Protein AF-A0A318KYF6-F1 (afdb_monomer_lite)

Organism: NCBI:txid1054498

Radius of gyration: 16.8 Å; chains: 1; bounding box: 59×38×25 Å

Secondary s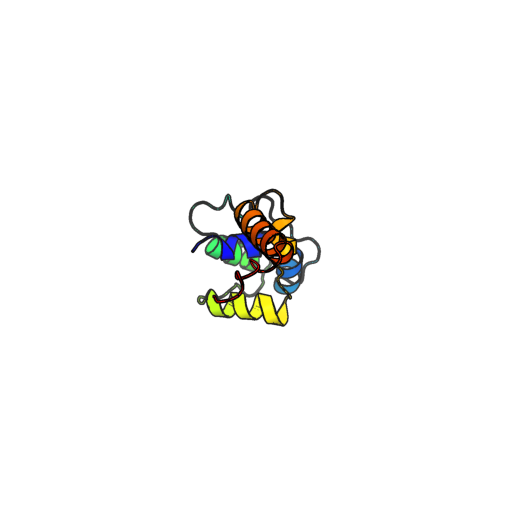tructure (DSSP, 8-state):
--HHHHHHHH-HHHHHHHHT-S----S-SS---S-HHHHHHHHHHHTTPPP--S-HHHHHHHHHHTS---HHHHTTSTT-HHHHHHHHHHHHHHHSPPP-PPPP-

Sequence (105 aa):
MKALEAWFLADSQAMNAWLKIDDFHEPQPEATPDKPWERLKQIASEHGKRGPGASKVAFTQKLLKHWGFSIARAAQHAACPSAKELADYFRAAALTPPPSLPPPP

pLDDT: mean 79.88, std 9.74, range [47.72, 89.69]

Foldseek 3Di:
DQLLLLLCLLQQQLVCQQLVHDDRHDLASPPPPPHSLVVQQVVCVVSVHDGCDPDPVVSSVCSCPPSVRDLVSSLVRPNRVVSVVVVVVVVVVVVDDPPPDDDDD

Structure (mmCIF, N/CA/C/O backbone):
data_AF-A0A318KYF6-F1
#
_entry.id   AF-A0A318KYF6-F1
#
loop_
_atom_site.group_PDB
_atom_site.id
_atom_site.type_symbol
_atom_site.label_atom_id
_atom_site.label_alt_id
_atom_site.label_comp_id
_atom_site.label_asym_id
_atom_site.label_entity_id
_atom_site.label_seq_id
_atom_site.pdbx_PDB_ins_code
_atom_site.Cartn_x
_atom_site.Cartn_y
_atom_site.Cartn_z
_atom_site.occupancy
_atom_site.B_iso_or_equiv
_atom_site.auth_seq_id
_atom_site.auth_comp_id
_atom_site.auth_asym_id
_atom_site.auth_atom_id
_atom_site.pdbx_PDB_model_num
ATOM 1 N N . MET A 1 1 ? 12.482 9.176 -1.958 1.00 47.72 1 MET A N 1
ATOM 2 C CA . MET A 1 1 ? 11.620 7.973 -1.994 1.00 47.72 1 MET A CA 1
ATOM 3 C C . MET A 1 1 ? 10.216 8.383 -2.418 1.00 47.72 1 MET A C 1
ATOM 5 O O . MET A 1 1 ? 9.563 9.058 -1.638 1.00 47.72 1 MET A O 1
ATOM 9 N N . LYS A 1 2 ? 9.793 8.041 -3.643 1.00 62.09 2 LYS A N 1
ATOM 10 C CA . LYS A 1 2 ? 8.404 8.200 -4.135 1.00 62.09 2 LYS A CA 1
ATOM 11 C C . LYS A 1 2 ? 7.717 6.844 -4.399 1.00 62.09 2 LYS A C 1
ATOM 13 O O . LYS A 1 2 ? 6.497 6.764 -4.396 1.00 62.09 2 LYS A O 1
ATOM 18 N N . ALA A 1 3 ? 8.510 5.781 -4.567 1.00 70.88 3 ALA A N 1
ATOM 19 C CA . ALA A 1 3 ? 8.045 4.445 -4.940 1.00 70.88 3 ALA A CA 1
ATOM 20 C C . ALA A 1 3 ? 7.075 3.829 -3.920 1.00 70.88 3 ALA A C 1
ATOM 22 O O . ALA A 1 3 ? 6.052 3.285 -4.304 1.00 70.88 3 ALA A O 1
ATOM 23 N N . LEU A 1 4 ? 7.338 3.994 -2.620 1.00 78.19 4 LEU A N 1
ATOM 24 C CA . LEU A 1 4 ? 6.519 3.397 -1.561 1.00 78.19 4 LEU A CA 1
ATOM 25 C C . LEU A 1 4 ? 5.042 3.833 -1.619 1.00 78.19 4 LEU A C 1
ATOM 27 O O . LEU A 1 4 ? 4.145 3.040 -1.369 1.00 78.19 4 LEU A O 1
ATOM 31 N N . GLU A 1 5 ? 4.789 5.091 -1.973 1.00 82.50 5 GLU A N 1
ATOM 32 C CA . GLU A 1 5 ? 3.436 5.651 -2.053 1.00 82.50 5 GLU A CA 1
ATOM 33 C C . GLU A 1 5 ? 2.686 5.122 -3.278 1.00 82.50 5 GLU A C 1
ATOM 35 O O . GLU A 1 5 ? 1.500 4.815 -3.186 1.00 82.50 5 GLU A O 1
ATOM 40 N N . ALA A 1 6 ? 3.395 4.963 -4.399 1.00 83.38 6 ALA A N 1
ATOM 41 C CA . ALA A 1 6 ? 2.866 4.298 -5.583 1.00 83.38 6 ALA A CA 1
ATOM 42 C C . ALA A 1 6 ? 2.547 2.824 -5.288 1.00 83.38 6 ALA A C 1
ATOM 44 O O . ALA A 1 6 ? 1.503 2.329 -5.699 1.00 83.38 6 ALA A O 1
ATOM 45 N N . TRP A 1 7 ? 3.373 2.134 -4.495 1.00 86.25 7 TRP A N 1
ATOM 46 C CA . TRP A 1 7 ? 3.089 0.748 -4.112 1.00 86.25 7 TRP A CA 1
ATOM 47 C C . TRP A 1 7 ? 1.790 0.623 -3.317 1.00 86.25 7 TRP A C 1
ATOM 49 O O . TRP A 1 7 ? 1.079 -0.363 -3.478 1.00 86.25 7 TRP A O 1
ATOM 59 N N . PHE A 1 8 ? 1.443 1.619 -2.496 1.00 84.81 8 PHE A N 1
ATOM 60 C CA . PHE A 1 8 ? 0.162 1.624 -1.784 1.00 84.81 8 PHE A CA 1
ATOM 61 C C . PHE A 1 8 ? -1.019 1.702 -2.740 1.00 84.81 8 PHE A C 1
ATOM 63 O O . PHE A 1 8 ? -1.980 0.965 -2.558 1.00 84.81 8 PHE A O 1
ATOM 70 N N . LEU A 1 9 ? -0.927 2.558 -3.759 1.00 85.06 9 LEU A N 1
ATOM 71 C CA . LEU A 1 9 ? -1.944 2.676 -4.803 1.00 85.06 9 LEU A CA 1
ATOM 72 C C . LEU A 1 9 ? -2.061 1.390 -5.635 1.00 85.06 9 LEU A C 1
ATOM 74 O O . LEU A 1 9 ? -3.155 1.035 -6.056 1.00 85.06 9 LEU A O 1
ATOM 78 N N . ALA A 1 10 ? -0.950 0.676 -5.827 1.00 87.31 10 ALA A N 1
ATOM 79 C CA . ALA A 1 10 ? -0.906 -0.586 -6.560 1.00 87.31 10 ALA A CA 1
ATOM 80 C C . ALA A 1 10 ? -1.495 -1.784 -5.789 1.00 87.31 10 ALA A C 1
ATOM 82 O O . ALA A 1 10 ? -1.866 -2.784 -6.402 1.00 87.31 10 ALA A O 1
ATOM 83 N N . ASP A 1 11 ? -1.567 -1.726 -4.455 1.00 88.44 11 ASP A N 1
ATOM 84 C CA . ASP A 1 11 ? -2.171 -2.782 -3.634 1.00 88.44 11 ASP A CA 1
ATOM 85 C C . ASP A 1 11 ? -3.662 -2.495 -3.413 1.00 88.44 11 ASP A C 1
ATOM 87 O O . ASP A 1 11 ? -4.077 -1.954 -2.381 1.00 88.44 11 ASP A O 1
ATOM 91 N N . SER A 1 12 ? -4.478 -2.904 -4.389 1.00 87.06 12 SER A N 1
ATOM 92 C CA . SER A 1 12 ? -5.941 -2.811 -4.326 1.00 87.06 12 SER A CA 1
ATOM 93 C C . SER A 1 12 ? -6.526 -3.398 -3.045 1.00 87.06 12 SER A C 1
ATOM 95 O O . SER A 1 12 ? -7.465 -2.834 -2.499 1.00 87.06 12 SER A O 1
ATOM 97 N N . GLN A 1 13 ? -5.959 -4.482 -2.501 1.00 87.62 13 GLN A N 1
ATOM 98 C CA . GLN A 1 13 ? -6.467 -5.091 -1.270 1.00 87.62 13 GLN A CA 1
ATOM 99 C C . GLN A 1 13 ? -6.251 -4.172 -0.060 1.00 87.62 13 GLN A C 1
ATOM 101 O O . GLN A 1 13 ? -7.159 -3.981 0.753 1.00 87.62 13 GLN A O 1
ATOM 106 N N . ALA A 1 14 ? -5.058 -3.590 0.065 1.00 88.50 14 ALA A N 1
ATOM 107 C CA . ALA A 1 14 ? -4.758 -2.659 1.148 1.00 88.50 14 ALA A CA 1
ATOM 108 C C . ALA A 1 14 ? -5.599 -1.376 1.038 1.00 88.50 14 ALA A C 1
ATOM 110 O O . ALA A 1 14 ? -6.089 -0.864 2.047 1.00 88.50 14 ALA A O 1
ATOM 111 N N . MET A 1 15 ? -5.803 -0.880 -0.186 1.00 87.94 15 MET A N 1
ATOM 112 C CA . MET A 1 15 ? -6.667 0.268 -0.469 1.00 87.94 15 MET A CA 1
ATOM 113 C C . MET A 1 15 ? -8.136 -0.019 -0.173 1.00 87.94 15 MET A C 1
ATOM 115 O O . MET A 1 15 ? -8.770 0.776 0.516 1.00 87.94 15 MET A O 1
ATOM 119 N N . ASN A 1 16 ? -8.643 -1.179 -0.580 1.00 89.69 16 ASN A N 1
ATOM 120 C CA . ASN A 1 16 ? -9.975 -1.670 -0.238 1.00 89.69 16 ASN A CA 1
ATOM 121 C C . ASN A 1 16 ? -10.188 -1.701 1.277 1.00 89.69 16 ASN A C 1
ATOM 123 O O . ASN A 1 16 ? -11.151 -1.131 1.791 1.00 89.69 16 ASN A O 1
ATOM 127 N N . ALA A 1 17 ? -9.243 -2.281 2.019 1.00 88.88 17 ALA A N 1
ATOM 128 C CA . ALA A 1 17 ? -9.309 -2.348 3.476 1.00 88.88 17 ALA A CA 1
ATOM 129 C C . ALA A 1 17 ? -9.248 -0.960 4.142 1.00 88.88 17 ALA A C 1
ATOM 131 O O . ALA A 1 17 ? -9.925 -0.714 5.146 1.00 88.88 17 ALA A O 1
ATOM 132 N N . TRP A 1 18 ? -8.460 -0.035 3.590 1.00 87.31 18 TRP A N 1
ATOM 133 C CA . TRP A 1 18 ? -8.358 1.331 4.098 1.00 87.31 18 TRP A CA 1
ATOM 134 C C . TRP A 1 18 ? -9.615 2.161 3.815 1.00 87.31 18 TRP A C 1
ATOM 136 O O . TRP A 1 18 ? -10.180 2.771 4.730 1.00 87.31 18 TRP A O 1
ATOM 146 N N . LEU A 1 19 ? -10.069 2.170 2.563 1.00 86.50 19 LEU A N 1
ATOM 147 C CA . LEU A 1 19 ? -11.233 2.923 2.101 1.00 86.50 19 LEU A CA 1
ATOM 148 C C . LEU A 1 19 ? -12.549 2.260 2.532 1.00 86.50 19 LEU A C 1
ATOM 150 O O . LEU A 1 19 ? -13.595 2.915 2.552 1.00 86.50 19 LEU A O 1
ATOM 154 N N . LYS A 1 20 ? -12.497 0.995 2.964 1.00 85.88 20 LYS A N 1
ATOM 155 C CA . LYS A 1 20 ? -13.658 0.134 3.217 1.00 85.88 20 LYS A CA 1
ATOM 156 C C . LYS A 1 20 ? -14.565 0.078 1.987 1.00 85.88 20 LYS A C 1
ATOM 158 O O . LYS A 1 20 ? -15.742 0.425 2.079 1.00 85.88 20 LYS A O 1
ATOM 163 N N . ILE A 1 21 ? -13.960 -0.255 0.854 1.00 86.31 21 ILE A N 1
ATOM 164 C CA . ILE A 1 21 ? -14.619 -0.532 -0.424 1.00 86.31 21 ILE A CA 1
ATOM 165 C C . ILE A 1 21 ? -14.064 -1.852 -0.956 1.00 86.31 21 ILE A C 1
ATOM 167 O O . ILE A 1 21 ? -12.996 -2.269 -0.522 1.00 86.31 21 ILE A O 1
ATOM 171 N N . ASP A 1 22 ? -14.774 -2.498 -1.871 1.00 81.25 22 ASP A N 1
ATOM 172 C CA . ASP A 1 22 ? -14.383 -3.815 -2.392 1.00 81.25 22 ASP A CA 1
ATOM 173 C C . ASP A 1 22 ? -13.799 -3.754 -3.813 1.00 81.25 22 ASP A C 1
ATOM 175 O O . ASP A 1 22 ? -13.136 -4.694 -4.244 1.00 81.25 22 ASP A O 1
ATOM 179 N N . ASP A 1 23 ? -13.965 -2.626 -4.508 1.00 82.06 23 ASP A N 1
ATOM 180 C CA . ASP A 1 23 ? -13.651 -2.478 -5.938 1.00 82.06 23 ASP A CA 1
ATOM 181 C C . ASP A 1 23 ? -12.675 -1.318 -6.219 1.00 82.06 23 ASP A C 1
ATOM 183 O O . ASP A 1 23 ? -12.805 -0.572 -7.185 1.00 82.06 23 ASP A O 1
ATOM 187 N N . PHE A 1 24 ? -11.697 -1.094 -5.337 1.00 84.50 24 PHE A N 1
ATOM 188 C CA . PHE A 1 24 ? -10.639 -0.128 -5.613 1.00 84.50 24 PHE A CA 1
ATOM 189 C C . PHE A 1 24 ? -9.652 -0.680 -6.639 1.00 84.50 24 PHE A C 1
ATOM 191 O O . PHE A 1 24 ? -8.961 -1.676 -6.399 1.00 84.50 24 PHE A O 1
ATOM 198 N N . HIS A 1 25 ? -9.491 0.038 -7.743 1.00 79.56 25 HIS A N 1
ATOM 199 C CA . HIS A 1 25 ? -8.463 -0.250 -8.728 1.00 79.56 25 HIS A CA 1
ATOM 200 C C . HIS A 1 25 ? -7.870 1.054 -9.261 1.00 79.56 25 HIS A C 1
ATOM 202 O O . HIS A 1 25 ? -8.563 1.844 -9.899 1.00 79.56 25 HIS A O 1
ATOM 208 N N . GLU A 1 26 ? -6.578 1.278 -9.018 1.00 80.50 26 GLU A N 1
ATOM 209 C CA . GLU A 1 26 ? -5.866 2.443 -9.544 1.00 80.50 26 GLU A CA 1
ATOM 210 C C . GLU A 1 26 ? -5.073 2.018 -10.786 1.00 80.50 26 GLU A C 1
ATOM 212 O O . GLU A 1 26 ? -4.063 1.333 -10.656 1.00 80.50 26 GLU A O 1
ATOM 217 N N . PRO A 1 27 ? -5.486 2.398 -12.007 1.00 75.06 27 PRO A N 1
ATOM 218 C CA . PRO A 1 27 ? -4.814 1.958 -13.227 1.00 75.06 27 PRO A CA 1
ATOM 219 C C . PRO A 1 27 ? -3.367 2.456 -13.336 1.00 75.06 27 PRO A C 1
ATOM 221 O O . PRO A 1 27 ? -2.561 1.832 -14.028 1.00 75.06 27 PRO A O 1
ATOM 224 N N . GLN A 1 28 ? -3.020 3.568 -12.679 1.00 73.12 28 GLN A N 1
ATOM 225 C CA . GLN A 1 28 ? -1.721 4.223 -12.840 1.00 73.12 28 GLN A CA 1
ATOM 226 C C . GLN A 1 28 ? -1.093 4.693 -11.509 1.00 73.12 28 GLN A C 1
ATOM 228 O O . GLN A 1 28 ? -0.910 5.893 -11.290 1.00 73.12 28 GLN A O 1
ATOM 233 N N . PRO A 1 29 ? -0.669 3.763 -10.632 1.00 74.88 29 PRO A N 1
ATOM 234 C CA . PRO A 1 29 ? -0.015 4.090 -9.367 1.00 74.88 29 PRO A CA 1
ATOM 235 C C . PRO A 1 29 ? 1.309 4.855 -9.546 1.00 74.88 29 PRO A C 1
ATOM 237 O O . PRO A 1 29 ? 1.588 5.774 -8.776 1.00 74.88 29 PRO A O 1
ATOM 240 N N . GLU A 1 30 ? 2.119 4.520 -10.562 1.00 69.44 30 GLU A N 1
ATOM 241 C CA . GLU A 1 30 ? 3.391 5.212 -10.846 1.00 69.44 30 GLU A CA 1
ATOM 242 C C . GLU A 1 30 ? 3.255 6.421 -11.784 1.00 69.44 30 GLU A C 1
ATOM 244 O O . GLU A 1 30 ? 4.104 7.309 -11.737 1.00 69.44 30 GLU A O 1
ATOM 249 N N . ALA A 1 31 ? 2.183 6.534 -12.582 1.00 65.19 31 ALA A N 1
ATOM 250 C CA . ALA A 1 31 ? 2.005 7.665 -13.508 1.00 65.19 31 ALA A CA 1
ATOM 251 C C . ALA A 1 31 ? 1.455 8.934 -12.831 1.00 65.19 31 ALA A C 1
ATOM 253 O O . ALA A 1 31 ? 0.994 9.843 -13.513 1.00 65.19 31 ALA A O 1
ATOM 254 N N . THR A 1 32 ? 1.523 9.015 -11.497 1.00 63.97 32 THR A N 1
ATOM 255 C CA . THR A 1 32 ? 1.248 10.238 -10.734 1.00 63.97 32 THR A CA 1
ATOM 256 C C . THR A 1 32 ? 2.562 11.034 -10.605 1.00 63.97 32 THR A C 1
ATOM 258 O O . THR A 1 32 ? 3.325 10.788 -9.666 1.00 63.97 32 THR A O 1
ATOM 261 N N . PRO A 1 33 ? 2.883 11.975 -11.519 1.00 51.31 33 PRO A N 1
ATOM 262 C CA . PRO A 1 33 ? 4.264 12.432 -11.742 1.00 51.31 33 PRO A CA 1
ATOM 263 C C . PRO A 1 33 ? 4.802 13.300 -10.595 1.00 51.31 33 PRO A C 1
ATOM 265 O O . PRO A 1 33 ? 5.995 13.284 -10.274 1.00 51.31 33 PRO A O 1
ATOM 268 N N . ASP A 1 34 ? 3.908 14.014 -9.911 1.00 57.41 34 ASP A N 1
ATOM 269 C CA . ASP A 1 34 ? 4.308 14.989 -8.907 1.00 57.41 34 ASP A CA 1
ATOM 270 C C . ASP A 1 34 ? 4.147 14.478 -7.471 1.00 57.41 34 ASP A C 1
ATOM 272 O O . ASP A 1 34 ? 5.066 14.651 -6.661 1.00 57.41 34 ASP A O 1
ATOM 276 N N . LYS A 1 35 ? 3.007 13.856 -7.117 1.00 75.56 35 LYS A N 1
ATOM 277 C CA . LYS A 1 35 ? 2.651 13.584 -5.708 1.00 75.56 35 LYS A CA 1
ATOM 278 C C . LYS A 1 35 ? 1.696 12.380 -5.517 1.00 75.56 35 LYS A C 1
ATOM 280 O O . LYS A 1 35 ? 0.503 12.593 -5.298 1.00 75.56 35 LYS A O 1
ATOM 285 N N . PRO A 1 36 ? 2.189 11.127 -5.483 1.00 79.56 36 PRO A N 1
ATOM 286 C CA . PRO A 1 36 ? 1.367 9.953 -5.141 1.00 79.56 36 PRO A CA 1
ATOM 287 C C . PRO A 1 36 ? 0.683 10.074 -3.762 1.00 79.56 36 PRO A C 1
ATOM 289 O O . PRO A 1 36 ? -0.452 9.637 -3.587 1.00 79.56 36 PRO A O 1
ATOM 292 N N . TRP A 1 37 ? 1.300 10.774 -2.801 1.00 81.12 37 TRP A N 1
ATOM 293 C CA . TRP A 1 37 ? 0.646 11.127 -1.532 1.00 81.12 37 TRP A CA 1
ATOM 294 C C . TRP A 1 37 ? -0.628 11.962 -1.682 1.00 81.12 37 TRP A C 1
ATOM 296 O O . TRP A 1 37 ? -1.600 11.761 -0.955 1.00 81.12 37 TRP A O 1
ATOM 306 N N . GLU A 1 38 ? -0.615 12.940 -2.588 1.00 83.44 38 GLU A N 1
ATOM 307 C CA . GLU A 1 38 ? -1.778 13.799 -2.808 1.00 83.44 38 GLU A CA 1
ATOM 308 C C . GLU A 1 38 ? -2.882 13.011 -3.502 1.00 83.44 38 GLU A C 1
ATOM 310 O O . GLU A 1 38 ? -4.043 13.168 -3.137 1.00 83.44 38 GLU A O 1
ATOM 315 N N . ARG A 1 39 ? -2.526 12.093 -4.410 1.00 85.06 39 ARG A N 1
ATOM 316 C CA . ARG A 1 39 ? -3.489 11.170 -5.017 1.00 85.06 39 ARG A CA 1
ATOM 317 C C . ARG A 1 39 ? -4.198 10.322 -3.960 1.00 85.06 39 ARG A C 1
ATOM 319 O O . ARG A 1 39 ? -5.421 10.267 -3.964 1.00 85.06 39 ARG A O 1
ATOM 326 N N . LEU A 1 40 ? -3.471 9.777 -2.979 1.00 86.12 40 LEU A N 1
ATOM 327 C CA . LEU A 1 40 ? -4.080 9.074 -1.839 1.00 86.12 40 LEU A CA 1
ATOM 328 C C . LEU A 1 40 ? -5.061 9.964 -1.054 1.00 86.12 40 LEU A C 1
ATOM 330 O O . LEU A 1 40 ? -6.141 9.514 -0.671 1.00 86.12 40 LEU A O 1
ATOM 334 N N . LYS A 1 41 ? -4.718 11.235 -0.805 1.00 86.56 41 LYS A N 1
ATOM 335 C CA . LYS A 1 41 ? -5.634 12.179 -0.138 1.00 86.56 41 LYS A CA 1
ATOM 336 C C . LYS A 1 41 ? -6.876 12.474 -0.974 1.00 86.56 41 LYS A C 1
ATOM 338 O O . LYS A 1 41 ? -7.958 12.578 -0.397 1.00 86.56 41 LYS A O 1
ATOM 343 N N . GLN A 1 42 ? -6.718 12.621 -2.289 1.00 86.25 42 GLN A N 1
ATOM 344 C CA . GLN A 1 42 ? -7.826 12.834 -3.217 1.00 86.25 42 GLN A CA 1
ATOM 345 C C . GLN A 1 42 ? -8.766 11.639 -3.187 1.00 86.25 42 GLN A C 1
ATOM 347 O O . GLN A 1 42 ? -9.917 11.832 -2.832 1.00 86.25 42 GLN A O 1
ATOM 352 N N . ILE A 1 43 ? -8.255 10.421 -3.380 1.00 86.38 43 ILE A N 1
ATOM 353 C CA . ILE A 1 43 ? -9.045 9.185 -3.313 1.00 86.38 43 ILE A CA 1
ATOM 354 C C . ILE A 1 43 ? -9.813 9.105 -1.989 1.00 86.38 43 ILE A C 1
ATOM 356 O O . ILE A 1 43 ? -11.021 8.888 -1.967 1.00 86.38 43 ILE A O 1
ATOM 360 N N . ALA A 1 44 ? -9.145 9.342 -0.858 1.00 88.31 44 ALA A N 1
ATOM 361 C CA . ALA A 1 44 ? -9.832 9.337 0.429 1.00 88.31 44 ALA A CA 1
ATOM 362 C C . ALA A 1 44 ? -10.943 10.395 0.506 1.00 88.31 44 ALA A C 1
ATOM 364 O O . ALA A 1 44 ? -12.014 10.103 1.026 1.00 88.31 44 ALA A O 1
ATOM 365 N N . SER A 1 45 ? -10.706 11.595 -0.025 1.00 87.62 45 SER A N 1
ATOM 366 C CA . SER A 1 45 ? -11.702 12.672 -0.071 1.00 87.62 45 SER A CA 1
ATOM 367 C C . SER A 1 45 ? -12.874 12.332 -0.997 1.00 87.62 45 SER A C 1
ATOM 369 O O . SER A 1 45 ? -14.019 12.518 -0.600 1.00 87.62 45 SER A O 1
ATOM 371 N N . GLU A 1 46 ? -12.601 11.776 -2.180 1.00 87.50 46 GLU A N 1
ATOM 372 C CA . GLU A 1 46 ? -13.592 11.319 -3.164 1.00 87.50 46 GLU A CA 1
ATOM 373 C C . GLU A 1 46 ? -14.516 10.250 -2.565 1.00 87.50 46 GLU A C 1
ATOM 375 O O . GLU A 1 46 ? -15.729 10.296 -2.743 1.00 87.50 46 GLU A O 1
ATOM 380 N N . HIS A 1 47 ? -13.960 9.336 -1.766 1.00 84.62 47 HIS A N 1
ATOM 381 C CA . HIS A 1 47 ? -14.722 8.300 -1.067 1.00 84.62 47 HIS A CA 1
ATOM 382 C C . HIS A 1 47 ? -15.293 8.745 0.296 1.00 84.62 47 HIS A C 1
ATOM 384 O O . HIS A 1 47 ? -15.889 7.929 1.008 1.00 84.62 47 HIS A O 1
ATOM 390 N N . GLY A 1 48 ? -15.102 10.006 0.707 1.00 83.50 48 GLY A N 1
ATOM 391 C CA . GLY A 1 48 ? -15.574 10.526 1.998 1.00 83.50 48 GLY A CA 1
ATOM 392 C C . GLY A 1 48 ? -14.922 9.860 3.221 1.00 83.50 48 GLY A C 1
ATOM 393 O O . GLY A 1 48 ? -15.531 9.752 4.287 1.00 83.50 48 GLY A O 1
ATOM 394 N N . LYS A 1 49 ? -13.694 9.356 3.076 1.00 85.69 49 LYS A N 1
ATOM 395 C CA . LYS A 1 49 ? -12.926 8.647 4.108 1.00 85.69 49 LYS A CA 1
ATOM 396 C C . LYS A 1 49 ? -11.847 9.538 4.717 1.00 85.69 49 LYS A C 1
ATOM 398 O O . LYS A 1 49 ? -11.451 10.573 4.187 1.00 85.69 49 LYS A O 1
ATOM 403 N N . ARG A 1 50 ? -11.319 9.105 5.866 1.00 82.25 50 ARG A N 1
ATOM 404 C CA . ARG A 1 50 ? -10.157 9.752 6.487 1.00 82.25 50 ARG A CA 1
ATOM 405 C C . ARG A 1 50 ? -8.918 9.521 5.625 1.00 82.25 50 ARG A C 1
ATOM 407 O O . ARG A 1 50 ? -8.480 8.382 5.468 1.00 82.25 50 ARG A O 1
ATOM 414 N N . GLY A 1 51 ? -8.350 10.618 5.128 1.00 84.00 51 GLY A N 1
ATOM 415 C CA . GLY A 1 51 ? -7.111 10.623 4.359 1.00 84.00 51 GLY A CA 1
ATOM 416 C C . GLY A 1 51 ? -5.910 10.022 5.099 1.00 84.00 51 GLY A C 1
ATOM 417 O O . GLY A 1 51 ? -5.953 9.808 6.314 1.00 84.00 51 GLY A O 1
ATOM 418 N N . PRO A 1 52 ? -4.801 9.790 4.379 1.00 81.69 52 PRO A N 1
ATOM 419 C CA . PRO A 1 52 ? -3.618 9.106 4.900 1.00 81.69 52 PRO A CA 1
ATOM 420 C C . PRO A 1 52 ? -2.846 9.933 5.952 1.00 81.69 52 PRO A C 1
ATOM 422 O O . PRO A 1 52 ? -1.881 9.459 6.547 1.00 81.69 52 PRO A O 1
ATOM 425 N N . GLY A 1 53 ? -3.293 11.163 6.232 1.00 81.81 53 GLY A N 1
ATOM 426 C CA . GLY A 1 53 ? -2.696 12.079 7.199 1.00 81.81 53 GLY A CA 1
ATOM 427 C C . GLY A 1 53 ? -1.494 12.848 6.643 1.00 81.81 53 GLY A C 1
ATOM 428 O O . GLY A 1 53 ? -1.202 12.828 5.446 1.00 81.81 53 GLY A O 1
ATOM 429 N N . ALA A 1 54 ? -0.800 13.571 7.524 1.00 79.06 54 ALA A N 1
ATOM 430 C CA . ALA A 1 54 ? 0.426 14.294 7.174 1.00 79.06 54 ALA A CA 1
ATOM 431 C C . ALA A 1 54 ? 1.667 13.382 7.178 1.00 79.06 54 ALA A C 1
ATOM 433 O O . ALA A 1 54 ? 2.620 13.616 6.436 1.00 79.06 54 ALA A O 1
ATOM 434 N N . SER A 1 55 ? 1.656 12.326 7.997 1.00 83.62 55 SER A N 1
ATOM 435 C CA . SER A 1 55 ? 2.816 11.464 8.222 1.00 83.62 55 SER A CA 1
ATOM 436 C C . SER A 1 55 ? 2.763 10.201 7.369 1.00 83.62 55 SER A C 1
ATOM 438 O O . SER A 1 55 ? 2.084 9.234 7.719 1.00 83.62 55 SER A O 1
ATOM 440 N N . LYS A 1 56 ? 3.581 10.172 6.310 1.00 83.88 56 LYS A N 1
ATOM 441 C CA . LYS A 1 56 ? 3.752 8.994 5.444 1.00 83.88 56 LYS A CA 1
ATOM 442 C C . LYS A 1 56 ? 4.104 7.737 6.227 1.00 83.88 56 LYS A C 1
ATOM 444 O O . LYS A 1 56 ? 3.453 6.715 6.075 1.00 83.88 56 LYS 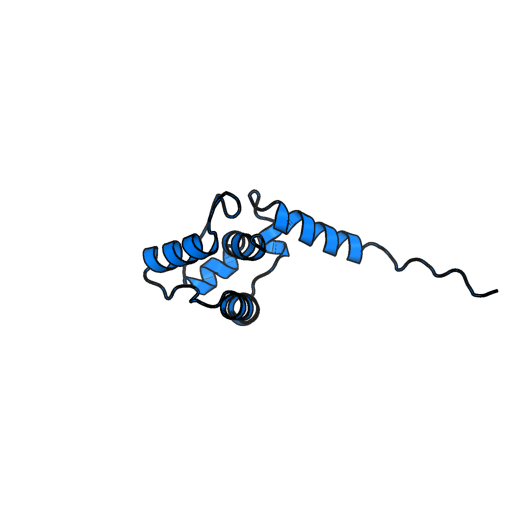A O 1
ATOM 449 N N . VAL A 1 57 ? 5.064 7.850 7.142 1.00 84.44 57 VAL A N 1
ATOM 450 C CA . VAL A 1 57 ? 5.542 6.734 7.973 1.00 84.44 57 VAL A CA 1
ATOM 451 C C . VAL A 1 57 ? 4.415 6.107 8.798 1.00 84.44 57 VAL A C 1
ATOM 453 O O . VAL A 1 57 ? 4.276 4.887 8.823 1.00 84.44 57 VAL A O 1
ATOM 456 N N . ALA A 1 58 ? 3.582 6.928 9.443 1.00 85.88 58 ALA A N 1
ATOM 457 C CA . ALA A 1 58 ? 2.488 6.436 10.279 1.00 85.88 58 ALA A CA 1
ATOM 458 C C . ALA A 1 58 ? 1.423 5.708 9.447 1.00 85.88 58 ALA A C 1
ATOM 460 O O . ALA A 1 58 ? 0.881 4.690 9.878 1.00 85.88 58 ALA A O 1
ATOM 461 N N . PHE A 1 59 ? 1.144 6.209 8.243 1.00 86.81 59 PHE A N 1
ATOM 462 C CA . PHE A 1 59 ? 0.249 5.541 7.309 1.00 86.81 59 PHE A CA 1
ATOM 463 C C . PHE A 1 59 ? 0.828 4.217 6.825 1.00 86.81 59 PHE A C 1
ATOM 465 O O . PHE A 1 59 ? 0.141 3.211 6.923 1.00 86.81 59 PHE A O 1
ATOM 472 N N . THR A 1 60 ? 2.097 4.187 6.404 1.00 86.62 60 THR A N 1
ATOM 473 C CA . THR A 1 60 ? 2.794 2.956 6.005 1.00 86.62 60 THR A CA 1
ATOM 474 C C . THR A 1 60 ? 2.708 1.897 7.097 1.00 86.62 60 THR A C 1
ATOM 476 O O . THR A 1 60 ? 2.357 0.752 6.833 1.00 86.62 60 THR A O 1
ATOM 479 N N . GLN A 1 61 ? 2.992 2.276 8.346 1.00 86.94 61 GLN A N 1
ATOM 480 C CA . GLN A 1 61 ? 2.912 1.362 9.483 1.00 86.94 61 GLN A CA 1
ATOM 481 C C . GLN A 1 61 ? 1.496 0.829 9.687 1.00 86.94 61 GLN A C 1
ATOM 483 O O . GLN A 1 61 ? 1.331 -0.359 9.952 1.00 86.94 61 GLN A O 1
ATOM 488 N N . LYS A 1 62 ? 0.472 1.679 9.545 1.00 87.38 62 LYS A N 1
ATOM 489 C CA . LYS A 1 62 ? -0.923 1.235 9.621 1.00 87.38 62 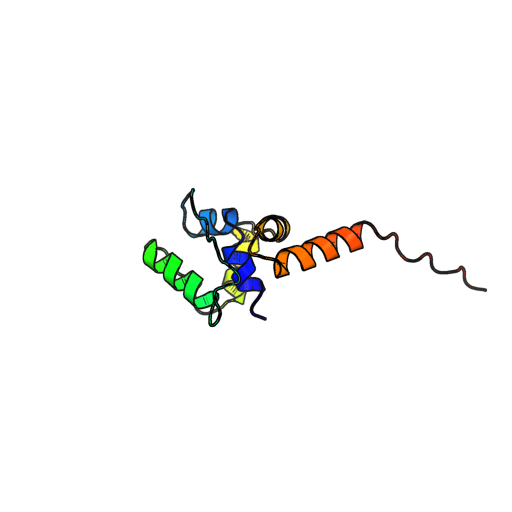LYS A CA 1
ATOM 490 C C . LYS A 1 62 ? -1.300 0.330 8.457 1.00 87.38 62 LYS A C 1
ATOM 492 O O . LYS A 1 62 ? -1.976 -0.665 8.672 1.00 87.38 62 LYS A O 1
ATOM 497 N N . LEU A 1 63 ? -0.823 0.630 7.258 1.00 86.50 63 LEU A N 1
ATOM 498 C CA . LEU A 1 63 ? -1.091 -0.148 6.058 1.00 86.50 63 LEU A CA 1
ATOM 499 C C . LEU A 1 63 ? -0.463 -1.536 6.134 1.00 86.50 63 LEU A C 1
ATOM 501 O O . LEU A 1 63 ? -1.127 -2.517 5.823 1.00 86.50 63 LEU A O 1
ATOM 505 N N . LEU A 1 64 ? 0.750 -1.634 6.671 1.00 86.25 64 LEU A N 1
ATOM 506 C CA . LEU A 1 64 ? 1.405 -2.906 6.965 1.00 86.25 64 LEU A CA 1
ATOM 507 C C . LEU A 1 64 ? 0.705 -3.680 8.092 1.00 86.25 64 LEU A C 1
ATOM 509 O O . LEU A 1 64 ? 0.444 -4.867 7.944 1.00 86.25 64 LEU A O 1
ATOM 513 N N . LYS A 1 65 ? 0.395 -3.024 9.219 1.00 86.94 65 LYS A N 1
ATOM 514 C CA . LYS A 1 65 ? -0.113 -3.706 10.425 1.00 86.94 65 LYS A CA 1
ATOM 515 C C . LYS A 1 65 ? -1.612 -4.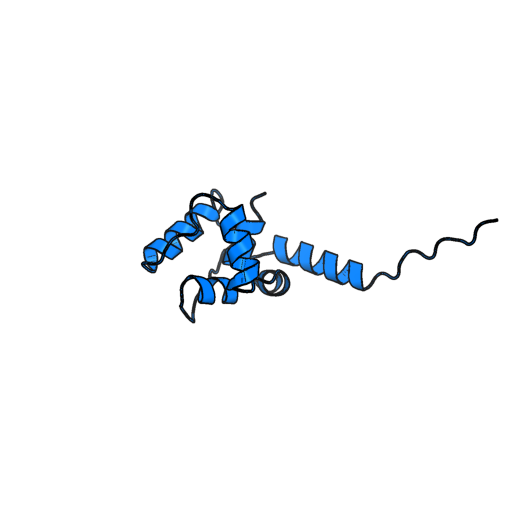005 10.406 1.00 86.94 65 LYS A C 1
ATOM 517 O O . LYS A 1 65 ? -2.020 -5.032 10.930 1.00 86.94 65 LYS A O 1
ATOM 522 N N . HIS A 1 66 ? -2.428 -3.097 9.877 1.00 86.00 66 HIS A N 1
ATOM 523 C CA . HIS A 1 66 ? -3.893 -3.180 9.935 1.00 86.00 66 HIS A CA 1
ATOM 524 C C . HIS A 1 66 ? -4.525 -3.568 8.602 1.00 86.00 66 HIS A C 1
ATOM 526 O O . HIS A 1 66 ? -5.511 -4.294 8.599 1.00 86.00 66 HIS A O 1
ATOM 532 N N . TRP A 1 67 ? -3.981 -3.085 7.483 1.00 86.06 67 TRP A N 1
ATOM 533 C CA . TRP A 1 67 ? -4.528 -3.358 6.146 1.00 86.06 67 TRP A CA 1
ATOM 534 C C . TRP A 1 67 ? -3.768 -4.464 5.404 1.00 86.06 67 TRP A C 1
ATOM 536 O O . TRP A 1 67 ? -4.167 -4.870 4.318 1.00 86.06 67 TRP A O 1
ATOM 546 N N . GLY A 1 68 ? -2.699 -4.987 6.014 1.00 85.94 68 GLY A N 1
ATOM 547 C CA . GLY A 1 68 ? -1.967 -6.155 5.541 1.00 85.94 68 GLY A CA 1
ATOM 548 C C . GLY A 1 68 ? -1.230 -5.946 4.224 1.00 85.94 68 GLY A C 1
ATOM 549 O O . GLY A 1 68 ? -1.108 -6.913 3.477 1.00 85.94 68 GLY A O 1
ATOM 550 N N . PHE A 1 69 ? -0.776 -4.723 3.917 1.00 88.06 69 PHE A N 1
ATOM 551 C CA . PHE A 1 69 ? -0.044 -4.388 2.688 1.00 88.06 69 PHE A CA 1
ATOM 552 C C . PHE A 1 69 ? 1.057 -5.399 2.361 1.00 88.06 69 PHE A C 1
ATOM 554 O O . PHE A 1 69 ? 1.842 -5.779 3.231 1.00 88.06 69 PHE A O 1
ATOM 561 N N . SER A 1 70 ? 1.134 -5.7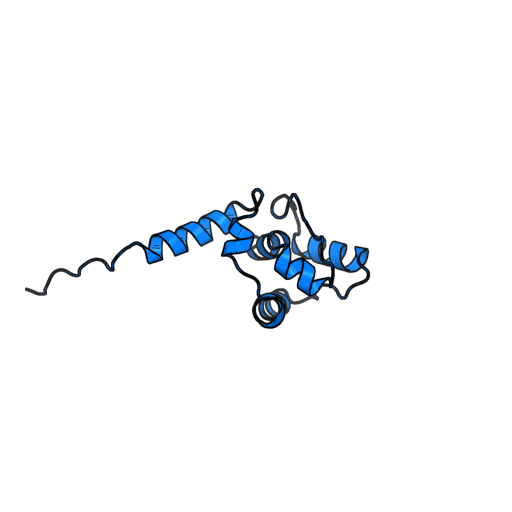95 1.091 1.00 87.00 70 SER A N 1
ATOM 562 C CA . SER A 1 70 ? 2.118 -6.760 0.621 1.00 87.00 70 SER A CA 1
ATOM 563 C C . SER A 1 70 ? 2.744 -6.295 -0.679 1.00 87.00 70 SER A C 1
ATOM 565 O O . SER A 1 70 ? 2.071 -6.123 -1.697 1.00 87.00 70 SER A O 1
ATOM 567 N N . ILE A 1 71 ? 4.070 -6.180 -0.664 1.00 84.81 71 ILE A N 1
ATOM 568 C CA . ILE A 1 71 ? 4.833 -5.829 -1.858 1.00 84.81 71 ILE A CA 1
ATOM 569 C C . ILE A 1 71 ? 4.639 -6.844 -2.989 1.00 84.81 71 ILE A C 1
ATOM 571 O O . ILE A 1 71 ? 4.615 -6.460 -4.150 1.00 84.81 71 ILE A O 1
ATOM 575 N N . ALA A 1 72 ? 4.412 -8.121 -2.665 1.00 85.00 72 ALA A N 1
ATOM 576 C CA . ALA A 1 72 ? 4.140 -9.151 -3.662 1.00 85.00 72 ALA A CA 1
ATOM 577 C C . ALA A 1 72 ? 2.815 -8.918 -4.408 1.00 85.00 72 ALA A C 1
ATOM 579 O O . ALA A 1 72 ? 2.685 -9.336 -5.555 1.00 85.00 72 ALA A O 1
ATOM 580 N N . ARG A 1 73 ? 1.830 -8.257 -3.783 1.00 86.12 73 ARG A N 1
ATOM 581 C CA . ARG A 1 73 ? 0.588 -7.850 -4.459 1.00 86.12 73 ARG A CA 1
ATOM 582 C C . ARG A 1 73 ? 0.790 -6.583 -5.271 1.00 86.12 73 ARG A C 1
ATOM 584 O O . ARG A 1 73 ? 0.418 -6.562 -6.435 1.00 86.12 73 ARG A O 1
ATOM 591 N N . ALA A 1 74 ? 1.463 -5.583 -4.706 1.00 86.31 74 ALA A N 1
ATOM 592 C CA . ALA A 1 74 ? 1.825 -4.379 -5.453 1.00 86.31 74 ALA A CA 1
ATOM 593 C C . ALA A 1 74 ? 2.639 -4.711 -6.724 1.00 86.31 74 ALA A C 1
ATOM 595 O O . ALA A 1 74 ? 2.415 -4.126 -7.776 1.00 86.31 74 ALA A O 1
ATOM 596 N N . ALA A 1 75 ? 3.531 -5.704 -6.655 1.00 86.56 75 ALA A N 1
ATOM 597 C CA . ALA A 1 75 ? 4.322 -6.203 -7.782 1.00 86.56 75 ALA A CA 1
ATOM 598 C C . ALA A 1 75 ? 3.510 -6.937 -8.865 1.00 86.56 75 ALA A C 1
ATOM 600 O O . ALA A 1 75 ? 3.983 -7.062 -9.995 1.00 86.56 75 ALA A O 1
ATOM 601 N N . GLN A 1 76 ? 2.311 -7.436 -8.542 1.00 84.12 76 GLN A N 1
ATOM 602 C CA . GLN A 1 76 ? 1.397 -8.014 -9.536 1.00 84.12 76 GLN A CA 1
ATOM 603 C C . GLN A 1 76 ? 0.716 -6.931 -10.377 1.00 84.12 76 GLN A C 1
ATOM 605 O O . GLN A 1 76 ? 0.209 -7.222 -11.459 1.00 84.12 76 GLN A O 1
ATOM 610 N N . HIS A 1 77 ? 0.724 -5.683 -9.910 1.00 81.75 77 HIS A N 1
ATOM 611 C CA . HIS A 1 77 ? 0.121 -4.576 -10.624 1.00 81.75 77 HIS A CA 1
ATOM 612 C C . HIS A 1 77 ? 0.974 -4.187 -11.842 1.00 81.75 77 HIS A C 1
ATOM 614 O O . HIS A 1 77 ? 2.136 -3.799 -11.712 1.00 81.75 77 HIS A O 1
ATOM 620 N N . ALA A 1 78 ? 0.389 -4.252 -13.043 1.00 75.69 78 ALA A N 1
ATOM 621 C CA . ALA A 1 78 ? 1.104 -4.038 -14.309 1.00 75.69 78 ALA A CA 1
ATOM 622 C C . ALA A 1 78 ? 1.767 -2.652 -14.416 1.00 75.69 78 ALA A C 1
ATOM 624 O O . ALA A 1 78 ? 2.823 -2.505 -15.026 1.00 75.69 78 ALA A O 1
ATOM 625 N N . ALA A 1 79 ? 1.164 -1.644 -13.787 1.00 75.56 79 ALA A N 1
ATOM 626 C CA . ALA A 1 79 ? 1.651 -0.267 -13.771 1.00 75.56 79 ALA A CA 1
ATOM 627 C C . ALA A 1 79 ? 2.591 0.056 -12.591 1.00 75.56 79 ALA A C 1
ATOM 629 O O . ALA A 1 79 ? 2.769 1.230 -12.268 1.00 75.56 79 ALA A O 1
ATOM 630 N N . CYS A 1 80 ? 3.168 -0.966 -11.940 1.00 78.69 80 CYS A N 1
ATOM 631 C CA . CYS A 1 80 ? 4.108 -0.792 -10.832 1.00 78.69 80 CYS A CA 1
ATOM 632 C C . CYS A 1 80 ? 5.465 -1.516 -11.044 1.00 78.69 80 CYS A C 1
ATOM 634 O O . CYS A 1 80 ? 5.807 -2.432 -10.281 1.00 78.69 80 CYS A O 1
ATOM 636 N N . PRO A 1 81 ? 6.260 -1.145 -12.075 1.00 80.50 81 PRO A N 1
ATOM 637 C CA . PRO A 1 81 ? 7.581 -1.734 -12.315 1.00 80.50 81 PRO A CA 1
ATOM 638 C C . PRO A 1 81 ? 8.510 -1.659 -11.096 1.00 80.50 81 PRO A C 1
ATOM 640 O O . PRO A 1 81 ? 9.189 -2.639 -10.804 1.00 80.50 81 PRO A O 1
ATOM 643 N N . SER A 1 82 ? 8.483 -0.569 -10.322 1.00 83.50 82 SER A N 1
ATOM 644 C CA . SER A 1 82 ? 9.355 -0.401 -9.151 1.00 83.50 82 SER A CA 1
ATOM 645 C C . SER A 1 82 ? 9.077 -1.443 -8.054 1.00 83.50 82 SER A C 1
ATOM 647 O O . SER A 1 82 ? 9.994 -1.928 -7.391 1.00 83.50 82 SER A O 1
ATOM 649 N N . ALA A 1 83 ? 7.801 -1.791 -7.833 1.00 85.06 83 ALA A N 1
ATOM 650 C CA . ALA A 1 83 ? 7.422 -2.828 -6.868 1.00 85.06 83 ALA A CA 1
ATOM 651 C C . ALA A 1 83 ? 7.844 -4.212 -7.363 1.00 85.06 83 ALA A C 1
ATOM 653 O O . ALA A 1 83 ? 8.317 -5.039 -6.582 1.00 85.06 83 ALA A O 1
ATOM 654 N N . LYS A 1 84 ? 7.675 -4.443 -8.670 1.00 85.69 84 LYS A N 1
ATOM 655 C CA . LYS A 1 84 ? 8.055 -5.685 -9.330 1.00 85.69 84 LYS A CA 1
ATOM 656 C C . LYS A 1 84 ? 9.553 -5.934 -9.248 1.00 85.69 84 LYS A C 1
ATOM 658 O O . LYS A 1 84 ? 9.927 -7.034 -8.865 1.00 85.69 84 LYS A O 1
ATOM 663 N N . GLU A 1 85 ? 10.387 -4.935 -9.525 1.00 86.06 85 GLU A N 1
ATOM 664 C CA . GLU A 1 85 ? 11.843 -5.067 -9.396 1.00 86.06 85 GLU A CA 1
ATOM 665 C C . GLU A 1 85 ? 12.258 -5.441 -7.973 1.00 86.06 85 GLU A C 1
ATOM 667 O O . GLU A 1 85 ? 13.061 -6.349 -7.779 1.00 86.06 85 GLU A O 1
ATOM 672 N N . LEU A 1 86 ? 11.671 -4.799 -6.958 1.00 85.19 86 LEU A N 1
ATOM 673 C CA . LEU A 1 86 ? 12.006 -5.119 -5.574 1.00 85.19 86 LEU A CA 1
ATOM 674 C C . LEU A 1 86 ? 11.502 -6.514 -5.166 1.00 85.19 86 LEU A C 1
ATOM 676 O O . LEU A 1 86 ? 12.222 -7.258 -4.504 1.00 85.19 86 LEU A O 1
ATOM 680 N N . ALA A 1 87 ? 10.287 -6.897 -5.564 1.00 86.69 87 ALA A N 1
ATOM 681 C CA . ALA A 1 87 ? 9.761 -8.235 -5.304 1.00 86.69 87 ALA A CA 1
ATOM 682 C C . ALA A 1 87 ? 10.582 -9.326 -6.009 1.00 86.69 87 ALA A C 1
ATOM 684 O O . ALA A 1 87 ? 10.838 -10.375 -5.416 1.00 86.69 87 ALA A O 1
ATOM 685 N N . ASP A 1 88 ? 11.017 -9.071 -7.243 1.00 86.38 88 ASP A N 1
ATOM 686 C CA . ASP A 1 88 ? 11.898 -9.960 -7.995 1.00 86.38 88 ASP A CA 1
ATOM 687 C C . ASP A 1 88 ? 13.270 -10.070 -7.327 1.00 86.38 88 ASP A C 1
ATOM 689 O O . ASP A 1 88 ? 13.736 -11.180 -7.092 1.00 86.38 88 ASP A O 1
ATOM 693 N N . TYR A 1 89 ? 13.847 -8.953 -6.873 1.00 85.25 89 TYR A N 1
ATOM 694 C CA . TYR A 1 89 ? 15.083 -8.944 -6.090 1.00 85.25 89 TYR A CA 1
ATOM 695 C C . TYR A 1 89 ? 14.976 -9.816 -4.832 1.00 85.25 89 TYR A C 1
ATOM 697 O O . TYR A 1 89 ? 15.842 -10.651 -4.580 1.00 85.25 89 TYR A O 1
ATOM 705 N N . PHE A 1 90 ? 13.896 -9.680 -4.053 1.00 84.06 90 PHE A N 1
ATOM 706 C CA . PHE A 1 90 ? 13.672 -10.527 -2.876 1.00 84.06 90 PHE A CA 1
ATOM 707 C C . PHE A 1 90 ? 13.481 -12.003 -3.245 1.00 84.06 90 PHE A C 1
ATOM 709 O O . PHE A 1 90 ? 13.961 -12.882 -2.528 1.00 84.06 90 PHE A O 1
ATOM 716 N N . ARG A 1 91 ? 12.809 -12.292 -4.363 1.00 82.12 91 ARG A N 1
ATOM 717 C CA . ARG A 1 91 ? 12.617 -13.659 -4.861 1.00 82.12 91 ARG A CA 1
ATOM 718 C C . ARG A 1 91 ? 13.931 -14.283 -5.329 1.00 82.12 91 ARG A C 1
ATOM 720 O O . ARG A 1 91 ? 14.197 -15.437 -5.003 1.00 82.12 91 ARG A O 1
ATOM 727 N N . ALA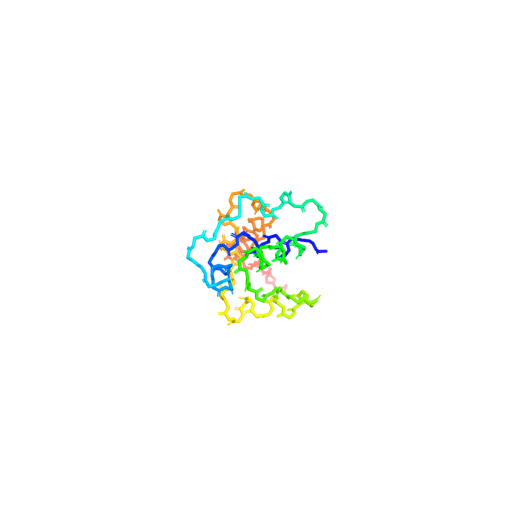 A 1 92 ? 14.748 -13.531 -6.058 1.00 81.12 92 ALA A N 1
ATOM 728 C CA . ALA A 1 92 ? 16.068 -13.941 -6.512 1.00 81.12 92 ALA A CA 1
ATOM 729 C C . ALA A 1 92 ? 17.012 -14.166 -5.323 1.00 81.12 92 ALA A C 1
ATOM 731 O O . ALA A 1 92 ? 17.670 -15.200 -5.259 1.00 81.12 92 ALA A O 1
ATOM 732 N N . ALA A 1 93 ? 16.999 -13.267 -4.333 1.00 75.62 93 ALA A N 1
ATOM 733 C CA . ALA A 1 93 ? 17.772 -13.409 -3.101 1.00 75.62 93 ALA A CA 1
ATOM 734 C C . ALA A 1 93 ? 17.366 -14.646 -2.279 1.00 75.62 93 ALA A C 1
ATOM 736 O O . ALA A 1 93 ? 18.215 -15.279 -1.656 1.00 75.62 93 ALA A O 1
ATOM 737 N N . ALA A 1 94 ? 16.084 -15.026 -2.295 1.00 71.31 94 ALA A N 1
ATOM 738 C CA . ALA A 1 94 ? 15.606 -16.250 -1.651 1.00 71.31 94 ALA A CA 1
ATOM 739 C C . ALA A 1 94 ? 16.018 -17.537 -2.395 1.00 71.31 94 ALA A C 1
ATOM 741 O O . ALA A 1 94 ? 16.005 -18.614 -1.802 1.00 71.31 94 ALA A O 1
ATOM 742 N N . LEU A 1 95 ? 16.370 -17.437 -3.682 1.00 63.34 95 LEU A N 1
ATOM 743 C CA . LEU A 1 95 ? 16.790 -18.556 -4.535 1.00 63.34 95 LEU A CA 1
ATOM 744 C C . LEU A 1 95 ? 18.316 -18.689 -4.651 1.00 63.34 95 LEU A C 1
ATOM 746 O O . LEU A 1 95 ? 18.797 -19.735 -5.083 1.00 63.34 95 LEU A O 1
ATOM 750 N N . THR A 1 96 ? 19.087 -17.674 -4.254 1.00 54.81 96 THR A N 1
ATOM 751 C CA . THR A 1 96 ? 20.543 -17.791 -4.136 1.00 54.81 96 THR A CA 1
ATOM 752 C C . THR A 1 96 ? 20.911 -18.504 -2.832 1.00 54.81 96 THR A C 1
ATOM 754 O O . THR A 1 96 ? 20.662 -17.947 -1.759 1.00 54.81 96 THR A O 1
ATOM 757 N N . PRO A 1 97 ? 21.531 -19.700 -2.870 1.00 56.59 97 PRO A N 1
ATOM 758 C CA . PRO A 1 97 ? 22.210 -20.222 -1.690 1.00 56.59 97 PRO A CA 1
ATOM 759 C C . PRO A 1 97 ? 23.293 -19.215 -1.258 1.00 56.59 97 PRO A C 1
ATOM 761 O O . PRO A 1 97 ? 23.840 -18.514 -2.118 1.00 56.59 97 PRO A O 1
ATOM 764 N N . PRO A 1 98 ? 23.618 -19.108 0.046 1.00 59.19 98 PRO A N 1
ATOM 765 C CA . PRO A 1 98 ? 24.733 -18.273 0.477 1.00 59.19 98 PRO A CA 1
ATOM 766 C C . PRO A 1 98 ? 25.980 -18.667 -0.328 1.00 59.19 98 PRO A C 1
ATOM 768 O O . PRO A 1 98 ? 26.173 -19.866 -0.567 1.00 59.19 98 PRO A O 1
ATOM 771 N N . PRO A 1 99 ? 26.819 -17.705 -0.764 1.00 61.88 99 PRO A N 1
ATOM 772 C CA . PRO A 1 99 ? 28.079 -18.052 -1.399 1.00 61.88 99 PRO A CA 1
ATOM 773 C C . PRO A 1 99 ? 28.815 -18.988 -0.444 1.00 61.88 99 PRO A C 1
ATOM 775 O O . PRO A 1 99 ? 29.036 -18.647 0.719 1.00 61.88 99 PRO A O 1
ATOM 778 N N . SER A 1 100 ? 29.102 -20.205 -0.905 1.00 58.81 100 SER A N 1
ATOM 779 C CA . SER A 1 100 ? 29.874 -21.174 -0.141 1.00 58.81 100 SER A CA 1
ATOM 780 C C . SER A 1 100 ? 31.227 -20.530 0.138 1.00 58.81 100 SER A C 1
ATOM 782 O O . SER A 1 100 ? 32.041 -20.383 -0.772 1.00 58.81 100 SER A O 1
ATOM 784 N N . LEU A 1 101 ? 31.429 -20.051 1.368 1.00 63.09 101 LEU A N 1
ATOM 785 C CA . LEU A 1 101 ? 32.720 -19.535 1.801 1.00 63.09 101 LEU A CA 1
ATOM 786 C C . LEU A 1 101 ? 33.748 -20.651 1.566 1.00 63.09 101 LEU A C 1
ATOM 788 O O . LEU A 1 101 ? 33.502 -21.779 2.006 1.00 63.09 101 LEU A O 1
ATOM 792 N N . PRO A 1 102 ? 34.859 -20.387 0.856 1.00 66.75 102 PRO A N 1
ATOM 793 C CA . PRO A 1 102 ? 35.913 -21.380 0.738 1.00 66.75 102 PRO A CA 1
ATOM 794 C C . PRO A 1 102 ? 36.409 -21.727 2.152 1.00 66.75 102 PRO A C 1
ATOM 796 O O . PRO A 1 102 ? 36.499 -20.824 2.994 1.00 66.75 102 PRO A O 1
ATOM 799 N N . PRO A 1 103 ? 36.684 -23.010 2.449 1.00 59.34 103 PRO A N 1
ATOM 800 C CA . PRO A 1 103 ? 37.204 -23.387 3.755 1.00 59.34 103 PRO A CA 1
ATOM 801 C C . PRO A 1 103 ? 38.521 -22.636 4.016 1.00 59.34 103 PRO A C 1
ATOM 803 O O . PRO A 1 103 ? 39.291 -22.424 3.073 1.00 59.34 103 PRO A O 1
ATOM 806 N N . PRO A 1 104 ? 38.767 -22.190 5.262 1.00 62.06 104 PRO A N 1
ATOM 807 C CA . PRO A 1 104 ? 40.018 -21.528 5.605 1.00 62.06 104 PRO A CA 1
ATOM 808 C C . PRO A 1 104 ? 41.214 -22.473 5.371 1.00 62.06 104 PRO A C 1
ATOM 810 O O . PRO A 1 104 ? 41.029 -23.692 5.452 1.00 62.06 104 PRO A O 1
ATOM 813 N N . PRO A 1 105 ? 42.397 -21.914 5.046 1.00 73.00 105 PRO A N 1
ATOM 814 C CA . PRO A 1 105 ? 43.601 -22.677 4.710 1.00 73.00 105 PRO A CA 1
ATOM 815 C C . PRO A 1 105 ? 44.131 -23.524 5.870 1.00 73.00 105 PRO A C 1
ATOM 817 O O . PRO A 1 105 ? 43.934 -23.126 7.043 1.00 73.00 105 PRO A O 1
#